Protein AF-A0A7C7RZ35-F1 (afdb_monomer)

Nearest PDB structures (foldseek):
  4bac-assembly1_A-2  TM=4.523E-01  e=5.316E+00  Human spumaretrovirus
  7u32-assembly1_F  TM=3.303E-01  e=2.738E+00  Visna/maedi virus EV1 KV1772
  6v3k-assembly1_A-2  TM=4.578E-01  e=9.037E+00  Saccharolobus solfataricus P2
  6rny-assembly1_O  TM=3.424E-01  e=9.037E+00  Human spumaretrovirus

Radius of gyration: 21.86 Å; Cα contacts (8 Å, |Δi|>4): 124; chains: 1; bounding box: 33×58×61 Å

Mean predicted aligned error: 13.21 Å

Sequence (126 aa):
MLTNDYGGRGGWTLIFGRGFAPEDLEDLPGDILLVGPCAVGELEATLRARYPDQRIYTVPAHNDLMLNTRYQARLAGVTPMQMVPLTRRSPPSPSCRHVCAVSPPACRPCWGSEASLPYGPSSGGS

Secondary structure (DSSP, 8-state):
-HHHHH-----SEEEESS---GGGGSS--SSEEEESHHHHHHHHHHHHHH-TTS-EEEESSTT-HHHHHHHHHHHTT--GGGTS----PPPPPTT----TT---TTS--SS--STT-S-PPP----

Structure (mmCIF, N/CA/C/O backbone):
data_AF-A0A7C7RZ35-F1
#
_entry.id   AF-A0A7C7RZ35-F1
#
loop_
_atom_site.group_PDB
_atom_site.id
_atom_site.type_symbol
_atom_site.label_atom_id
_atom_site.label_alt_id
_atom_site.label_comp_id
_atom_site.label_asym_id
_atom_site.label_entity_id
_atom_site.label_seq_id
_atom_site.pdbx_PDB_ins_code
_atom_site.Cartn_x
_atom_site.Cartn_y
_atom_site.Cartn_z
_atom_site.occupancy
_atom_site.B_iso_or_equiv
_atom_site.auth_seq_id
_atom_site.auth_comp_id
_atom_site.auth_asym_id
_atom_site.auth_atom_id
_atom_site.pdbx_PDB_model_num
ATOM 1 N N . MET A 1 1 ? -2.897 -15.586 10.125 1.00 73.00 1 MET A N 1
ATOM 2 C CA . MET A 1 1 ? -2.216 -14.433 10.734 1.00 73.00 1 MET A CA 1
ATOM 3 C C . MET A 1 1 ? -3.161 -13.247 10.848 1.00 73.00 1 MET A C 1
ATOM 5 O O . MET A 1 1 ? -4.026 -13.328 11.703 1.00 73.00 1 MET A O 1
ATOM 9 N N . LEU A 1 2 ? -3.118 -12.191 10.024 1.00 88.69 2 LEU A N 1
ATOM 10 C CA . LEU A 1 2 ? -3.904 -10.975 10.334 1.00 88.69 2 LEU A CA 1
ATOM 11 C C . LEU A 1 2 ? -5.429 -11.188 10.397 1.00 88.69 2 LEU A C 1
ATOM 13 O O . LEU A 1 2 ? -6.054 -10.772 11.367 1.00 88.69 2 LEU A O 1
ATOM 17 N N . THR A 1 3 ? -6.025 -11.871 9.419 1.00 89.44 3 THR A N 1
ATOM 18 C CA . THR A 1 3 ? -7.477 -12.125 9.413 1.00 89.44 3 THR A CA 1
ATOM 19 C C . THR A 1 3 ? -7.887 -13.188 10.426 1.00 89.44 3 THR A C 1
ATOM 21 O O . THR A 1 3 ? -8.656 -12.889 11.333 1.00 89.44 3 THR A O 1
ATOM 24 N N . ASN A 1 4 ? -7.347 -14.404 10.313 1.00 89.12 4 ASN A N 1
ATOM 25 C CA . ASN A 1 4 ? -7.801 -15.528 11.139 1.00 89.12 4 ASN A CA 1
ATOM 26 C C . ASN A 1 4 ? -7.520 -15.340 12.635 1.00 89.12 4 ASN A C 1
ATOM 28 O O . ASN A 1 4 ? -8.345 -15.738 13.448 1.00 89.12 4 ASN A O 1
ATOM 32 N N . ASP A 1 5 ? -6.387 -14.729 12.992 1.00 88.88 5 ASP A N 1
ATOM 33 C CA . ASP A 1 5 ? -5.927 -14.715 14.386 1.00 88.88 5 ASP A CA 1
ATOM 34 C C . ASP A 1 5 ? -6.250 -13.389 15.089 1.00 88.88 5 ASP A C 1
ATOM 36 O O . ASP A 1 5 ? -6.315 -13.340 16.315 1.00 88.88 5 ASP A O 1
ATOM 40 N N . TYR A 1 6 ? -6.489 -12.316 14.323 1.00 90.69 6 TYR A N 1
ATOM 41 C CA . TYR A 1 6 ? -6.703 -10.967 14.862 1.00 90.69 6 TYR A CA 1
ATOM 42 C C . TYR A 1 6 ? -7.932 -10.245 14.290 1.00 90.69 6 TYR A C 1
ATOM 44 O O . TYR A 1 6 ? -8.125 -9.062 14.566 1.00 90.69 6 TYR A O 1
ATOM 52 N N . GLY A 1 7 ? -8.770 -10.923 13.497 1.00 92.25 7 GLY A N 1
ATOM 53 C CA . GLY A 1 7 ? -9.977 -10.329 12.910 1.00 92.25 7 GLY A CA 1
ATOM 54 C C . GLY A 1 7 ? -9.691 -9.231 11.881 1.00 92.25 7 GLY A C 1
ATOM 55 O O . GLY A 1 7 ? -10.533 -8.363 11.648 1.00 92.25 7 GLY A O 1
ATOM 56 N N . GLY A 1 8 ? -8.496 -9.238 11.286 1.00 94.19 8 GLY A N 1
ATOM 57 C CA . GLY A 1 8 ? -8.090 -8.279 10.267 1.00 94.19 8 GLY A CA 1
ATOM 58 C C . GLY A 1 8 ? -8.987 -8.322 9.029 1.00 94.19 8 GLY A C 1
ATOM 59 O O . GLY A 1 8 ? -9.338 -9.395 8.531 1.00 94.19 8 GLY A O 1
ATOM 60 N N . ARG A 1 9 ? -9.341 -7.144 8.518 1.00 94.44 9 ARG A N 1
ATOM 61 C CA . ARG A 1 9 ? -10.259 -6.967 7.388 1.00 94.44 9 ARG A CA 1
ATOM 62 C C . ARG A 1 9 ? -9.510 -6.832 6.059 1.00 94.44 9 ARG A C 1
ATOM 64 O O . ARG A 1 9 ? -8.406 -6.297 6.008 1.00 94.44 9 ARG A O 1
ATOM 71 N N . GLY A 1 10 ? -10.121 -7.341 4.991 1.00 93.44 10 GLY A N 1
ATOM 72 C CA . GLY A 1 10 ? -9.704 -7.063 3.614 1.00 93.44 10 GLY A CA 1
ATOM 73 C C . GLY A 1 10 ? -10.255 -5.723 3.119 1.00 93.44 10 GLY A C 1
ATOM 74 O O . GLY A 1 10 ? -10.585 -4.850 3.920 1.00 93.44 10 GLY A O 1
ATOM 75 N N . GLY A 1 11 ? -10.396 -5.582 1.799 1.00 94.75 11 GLY A N 1
ATOM 76 C CA . GLY A 1 11 ? -10.866 -4.336 1.177 1.00 94.75 11 GLY A CA 1
ATOM 77 C C . GLY A 1 11 ? -9.762 -3.295 0.994 1.00 94.75 11 GLY A C 1
ATOM 78 O O . GLY A 1 11 ? -10.043 -2.105 0.968 1.00 94.75 11 GLY A O 1
ATOM 79 N N . TRP A 1 12 ? -8.519 -3.758 0.914 1.00 97.12 12 TRP A N 1
ATOM 80 C CA . TRP A 1 12 ? -7.322 -3.006 0.558 1.00 97.12 12 TRP A CA 1
ATOM 81 C C . TRP A 1 12 ? -6.479 -3.889 -0.365 1.00 97.12 12 TRP A C 1
ATOM 83 O O . TRP A 1 12 ? -6.651 -5.114 -0.381 1.00 97.12 12 TRP A O 1
ATOM 93 N N . THR A 1 13 ? -5.565 -3.285 -1.116 1.00 97.75 13 THR A N 1
ATOM 94 C CA . THR A 1 13 ? -4.798 -3.976 -2.159 1.00 97.75 13 THR A CA 1
ATOM 95 C C . THR A 1 13 ? -3.312 -4.036 -1.807 1.00 97.75 13 THR A C 1
ATOM 97 O O . THR A 1 13 ? -2.717 -3.029 -1.428 1.00 97.75 13 THR A O 1
ATOM 100 N N . LEU A 1 14 ? -2.689 -5.209 -1.957 1.00 96.38 14 LEU A N 1
ATOM 101 C CA . LEU A 1 14 ? -1.238 -5.401 -1.863 1.00 96.38 14 LEU A CA 1
ATOM 102 C C . LEU A 1 14 ? -0.667 -5.666 -3.254 1.00 96.38 14 LEU A C 1
ATOM 104 O O . LEU A 1 14 ? -1.058 -6.637 -3.894 1.00 96.38 14 LEU A O 1
ATOM 108 N N . ILE A 1 15 ? 0.310 -4.869 -3.675 1.00 96.56 15 ILE A N 1
ATOM 109 C CA . ILE A 1 15 ? 1.024 -5.063 -4.937 1.00 96.56 15 ILE A CA 1
ATOM 110 C C . ILE A 1 15 ? 2.517 -5.192 -4.641 1.00 96.56 15 ILE A C 1
ATOM 112 O O . ILE A 1 15 ? 3.134 -4.321 -4.021 1.00 96.56 15 ILE A O 1
ATOM 116 N N . PHE A 1 16 ? 3.110 -6.293 -5.088 1.00 94.81 16 PHE A N 1
ATOM 117 C CA . PHE A 1 16 ? 4.537 -6.564 -4.958 1.00 94.81 16 PHE A CA 1
ATOM 118 C C . PHE A 1 16 ? 5.045 -7.251 -6.228 1.00 94.81 16 PHE A C 1
ATOM 120 O O . PHE A 1 16 ? 4.358 -8.098 -6.789 1.00 94.81 16 PHE A O 1
ATOM 127 N N . GLY A 1 17 ? 6.258 -6.913 -6.669 1.00 92.19 17 GLY A N 1
ATOM 128 C CA . GLY A 1 17 ? 6.853 -7.487 -7.883 1.00 92.19 17 GLY A CA 1
ATOM 129 C C . GLY A 1 17 ? 6.930 -6.497 -9.044 1.00 92.19 17 GLY A C 1
ATOM 130 O O . GLY A 1 17 ? 7.184 -5.316 -8.816 1.00 92.19 17 GLY A O 1
ATOM 131 N N . ARG A 1 18 ? 6.800 -7.003 -10.275 1.00 93.62 18 ARG A N 1
ATOM 132 C CA . ARG A 1 18 ? 6.931 -6.260 -11.542 1.00 93.62 18 ARG A CA 1
ATOM 133 C C . ARG A 1 18 ? 6.159 -6.943 -12.668 1.00 93.62 18 ARG A C 1
ATOM 135 O O . ARG A 1 18 ? 5.935 -8.150 -12.583 1.00 93.62 18 ARG A O 1
ATOM 142 N N . GLY A 1 19 ? 5.925 -6.216 -13.758 1.00 93.81 19 GLY A N 1
ATOM 143 C CA . GLY A 1 19 ? 5.364 -6.755 -14.997 1.00 93.81 19 GLY A CA 1
ATOM 144 C C . GLY A 1 19 ? 3.847 -6.871 -14.958 1.00 93.81 19 GLY A C 1
ATOM 145 O O . GLY A 1 19 ? 3.313 -7.893 -15.378 1.00 93.81 19 GLY A O 1
ATOM 146 N N . PHE A 1 20 ? 3.183 -5.849 -14.423 1.00 94.75 20 PHE A N 1
ATOM 147 C CA . PHE A 1 20 ? 1.727 -5.811 -14.322 1.00 94.75 20 PHE A CA 1
ATOM 148 C C . PHE A 1 20 ? 1.123 -5.349 -15.644 1.00 94.75 20 PHE A C 1
ATOM 150 O O . PHE A 1 20 ? 1.578 -4.361 -16.230 1.00 94.75 20 PHE A O 1
ATOM 157 N N . ALA A 1 21 ? 0.096 -6.051 -16.114 1.00 93.12 21 ALA A N 1
ATOM 158 C CA . ALA A 1 21 ? -0.667 -5.596 -17.260 1.00 93.12 21 ALA A CA 1
ATOM 159 C C . ALA A 1 21 ? -1.640 -4.480 -16.822 1.00 93.12 21 ALA A C 1
ATOM 161 O O . ALA A 1 21 ? -2.067 -4.458 -15.665 1.00 93.12 21 ALA A O 1
ATOM 162 N N . PRO A 1 22 ? -1.993 -3.518 -17.694 1.00 90.25 22 PRO A N 1
ATOM 163 C CA . PRO A 1 22 ? -2.913 -2.433 -17.340 1.00 90.25 22 PRO A CA 1
ATOM 164 C C . PRO A 1 22 ? -4.253 -2.907 -16.758 1.00 90.25 22 PRO A C 1
ATOM 166 O O . PRO A 1 22 ? -4.782 -2.257 -15.856 1.00 90.25 22 PRO A O 1
ATOM 169 N N . GLU A 1 23 ? -4.759 -4.036 -17.254 1.00 94.12 23 GLU A N 1
ATOM 170 C CA . GLU A 1 23 ? -5.974 -4.718 -16.804 1.00 94.12 23 GLU A CA 1
ATOM 171 C C . GLU A 1 23 ? -5.885 -5.239 -15.358 1.00 94.12 23 GLU A C 1
ATOM 173 O O . GLU A 1 23 ? -6.886 -5.242 -14.645 1.00 94.12 23 GLU A O 1
ATOM 178 N N . ASP A 1 24 ? -4.689 -5.601 -14.878 1.00 92.31 24 ASP A N 1
ATOM 179 C CA . ASP A 1 24 ? -4.477 -6.058 -13.495 1.00 92.31 24 ASP A CA 1
ATOM 180 C C . ASP A 1 24 ? -4.644 -4.918 -12.477 1.00 92.31 24 ASP A C 1
ATOM 182 O O . ASP A 1 24 ? -4.723 -5.147 -11.269 1.00 92.31 24 ASP A O 1
ATOM 186 N N . LEU A 1 25 ? -4.641 -3.673 -12.958 1.00 94.50 25 LEU A N 1
ATOM 187 C CA . LEU A 1 25 ? -4.654 -2.455 -12.153 1.00 94.50 25 LEU A CA 1
ATOM 188 C C . LEU A 1 25 ? -6.001 -1.729 -12.218 1.00 94.50 25 LEU A C 1
ATOM 190 O O . LEU A 1 25 ? -6.082 -0.563 -11.816 1.00 94.50 25 LEU A O 1
ATOM 194 N N . GLU A 1 26 ? -7.039 -2.379 -12.743 1.00 93.88 26 GLU A N 1
ATOM 195 C CA . GLU A 1 26 ? -8.402 -1.849 -12.832 1.00 93.88 26 GLU A CA 1
ATOM 196 C C . GLU A 1 26 ? -9.233 -2.241 -11.608 1.00 93.88 26 GLU A C 1
ATOM 198 O O . GLU A 1 26 ? -9.020 -3.291 -11.008 1.00 93.88 26 GLU A O 1
ATOM 203 N N . ASP A 1 27 ? -10.157 -1.361 -11.215 1.00 94.75 27 ASP A N 1
ATOM 204 C CA . ASP A 1 27 ? -11.112 -1.559 -10.118 1.00 94.75 27 ASP A CA 1
ATOM 205 C C . ASP A 1 27 ? -10.502 -2.080 -8.799 1.00 94.75 27 ASP A C 1
ATOM 207 O O . ASP A 1 27 ? -11.113 -2.862 -8.065 1.00 94.75 27 ASP A O 1
ATOM 211 N N . LEU A 1 28 ? -9.290 -1.614 -8.466 1.00 95.88 28 LEU A N 1
ATOM 212 C CA . LEU A 1 28 ? -8.585 -2.045 -7.260 1.00 95.88 28 LEU A CA 1
ATOM 213 C C . LEU A 1 28 ? -9.347 -1.626 -5.988 1.00 95.88 28 LEU A C 1
ATOM 215 O O . LEU A 1 28 ? -9.686 -0.445 -5.824 1.00 95.88 28 LEU A O 1
ATOM 219 N N . PRO A 1 29 ? -9.606 -2.561 -5.053 1.00 95.06 29 PRO A N 1
ATOM 220 C CA . PRO A 1 29 ? -10.365 -2.266 -3.848 1.00 95.06 29 PRO A CA 1
ATOM 221 C C . PRO A 1 29 ? -9.530 -1.508 -2.808 1.00 95.06 29 PRO A C 1
ATOM 223 O O . PRO A 1 29 ? -8.485 -1.985 -2.357 1.00 95.06 29 PRO A O 1
ATOM 226 N N . GLY A 1 30 ? -10.081 -0.379 -2.357 1.00 96.25 30 GLY A N 1
ATOM 227 C CA . GLY A 1 30 ? -9.615 0.399 -1.207 1.00 96.25 30 GLY A CA 1
ATOM 228 C C . GLY A 1 30 ? -8.164 0.867 -1.288 1.00 96.25 30 GLY A C 1
ATOM 229 O O . GLY A 1 30 ? -7.579 0.944 -2.356 1.00 96.25 30 GLY A O 1
ATOM 230 N N . ASP A 1 31 ? -7.586 1.222 -0.142 1.00 98.00 31 ASP A N 1
ATOM 231 C CA . ASP A 1 31 ? -6.218 1.745 -0.084 1.00 98.00 31 ASP A CA 1
ATOM 232 C C . ASP A 1 31 ? -5.187 0.716 -0.595 1.00 98.00 31 ASP A C 1
ATOM 234 O O 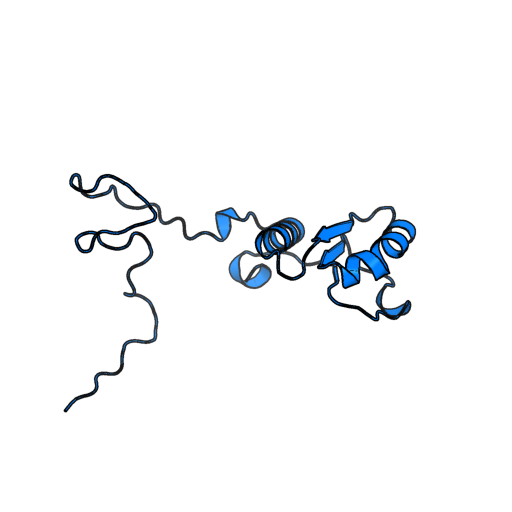. ASP A 1 31 ? -5.327 -0.493 -0.395 1.00 98.00 31 ASP A O 1
ATOM 238 N N . ILE A 1 32 ? -4.114 1.202 -1.221 1.00 98.31 32 ILE A N 1
ATOM 239 C CA . ILE A 1 32 ? -3.119 0.380 -1.918 1.00 98.31 32 ILE A CA 1
ATOM 240 C C . ILE A 1 32 ? -1.785 0.404 -1.165 1.00 98.31 32 ILE A C 1
ATOM 242 O O . ILE A 1 32 ? -1.307 1.455 -0.735 1.00 98.31 32 ILE A O 1
ATOM 246 N N . LEU A 1 33 ? -1.142 -0.755 -1.052 1.00 98.12 33 LEU A N 1
ATOM 247 C CA . LEU A 1 33 ? 0.207 -0.937 -0.528 1.00 98.12 33 LEU A CA 1
ATOM 248 C C . LEU A 1 33 ? 1.140 -1.460 -1.630 1.00 98.12 33 LEU A C 1
ATOM 250 O O . LEU A 1 33 ? 1.018 -2.609 -2.048 1.00 98.12 33 LEU A O 1
ATOM 254 N N . LEU A 1 34 ? 2.096 -0.634 -2.062 1.00 97.75 34 LEU A N 1
ATOM 255 C CA . LEU 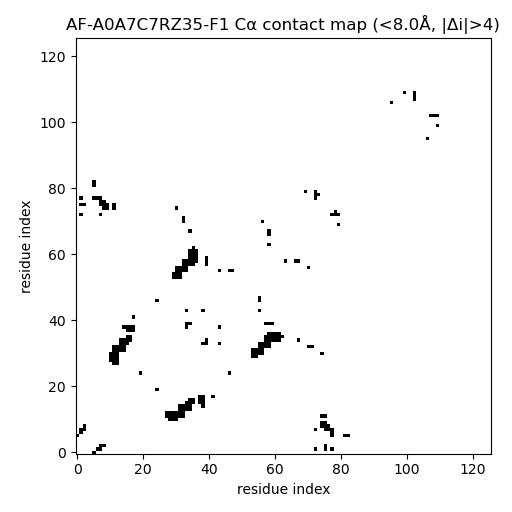A 1 34 ? 3.172 -0.999 -2.989 1.00 97.75 34 LEU A CA 1
ATOM 256 C C . LEU A 1 34 ? 4.421 -1.429 -2.220 1.00 97.75 34 LEU A C 1
ATOM 258 O O . LEU A 1 34 ? 4.954 -0.662 -1.414 1.00 97.75 34 LEU A O 1
ATOM 262 N N . VAL A 1 35 ? 4.923 -2.634 -2.491 1.00 97.62 35 VAL A N 1
ATOM 263 C CA . VAL A 1 35 ? 6.084 -3.188 -1.784 1.00 97.62 35 VAL A CA 1
ATOM 264 C C . VAL A 1 35 ? 7.273 -3.419 -2.708 1.00 97.62 35 VAL A C 1
ATOM 266 O O . VAL A 1 35 ? 7.257 -4.263 -3.607 1.00 97.62 35 VAL A O 1
ATOM 269 N N . GLY A 1 36 ? 8.360 -2.729 -2.377 1.00 96.50 36 GLY A N 1
ATOM 270 C CA . GLY A 1 36 ? 9.668 -2.858 -2.991 1.00 96.50 36 GLY A CA 1
ATOM 271 C C . GLY A 1 36 ? 9.899 -1.906 -4.164 1.00 96.50 36 GLY A C 1
ATOM 272 O O . GLY A 1 36 ? 8.951 -1.399 -4.769 1.00 96.50 36 GLY A O 1
ATOM 273 N N . PRO A 1 37 ? 11.176 -1.680 -4.511 1.00 95.62 37 PRO A N 1
ATOM 274 C CA . PRO A 1 37 ? 11.564 -0.668 -5.486 1.00 95.62 37 PRO A CA 1
ATOM 275 C C . PRO A 1 37 ? 11.020 -0.966 -6.886 1.00 95.62 37 PRO A C 1
ATOM 277 O O . PRO A 1 37 ? 10.718 -0.031 -7.620 1.00 95.62 37 PRO A O 1
ATOM 280 N N . CYS A 1 38 ? 10.847 -2.245 -7.246 1.00 95.56 38 CYS A N 1
ATOM 281 C CA . CYS A 1 38 ? 10.291 -2.630 -8.543 1.00 95.56 38 CYS A CA 1
ATOM 282 C C . CYS A 1 38 ? 8.845 -2.146 -8.719 1.00 95.56 38 CYS A C 1
ATOM 284 O O . CYS A 1 38 ? 8.567 -1.417 -9.663 1.00 95.56 38 CYS A O 1
ATOM 286 N N . ALA A 1 39 ? 7.951 -2.481 -7.783 1.00 95.62 39 ALA A N 1
ATOM 287 C CA . ALA A 1 39 ? 6.541 -2.102 -7.872 1.00 95.62 39 ALA A CA 1
ATOM 288 C C . ALA A 1 39 ? 6.356 -0.584 -7.739 1.00 95.62 39 ALA A C 1
ATOM 290 O O . ALA A 1 39 ? 5.565 0.012 -8.463 1.00 95.62 39 ALA A O 1
ATOM 291 N N . VAL A 1 40 ? 7.113 0.052 -6.838 1.00 96.19 40 VAL A N 1
ATOM 292 C CA . VAL A 1 40 ? 7.067 1.508 -6.644 1.00 96.19 40 VAL A CA 1
ATOM 293 C C . VAL A 1 40 ? 7.501 2.238 -7.917 1.00 96.19 40 VAL A C 1
ATOM 295 O O . VAL A 1 40 ? 6.775 3.105 -8.395 1.00 96.19 40 VAL A O 1
ATOM 298 N N . GLY A 1 41 ? 8.644 1.858 -8.495 1.00 96.00 41 GLY A N 1
ATOM 299 C CA . GLY A 1 41 ? 9.170 2.501 -9.700 1.00 96.00 41 GLY A CA 1
ATOM 300 C C . GLY A 1 41 ? 8.304 2.287 -10.943 1.00 96.00 41 GLY A C 1
ATOM 301 O O . GLY A 1 41 ? 8.228 3.177 -11.784 1.00 96.00 41 GLY A O 1
ATOM 302 N N . GLU A 1 42 ? 7.646 1.132 -11.057 1.00 95.38 42 GLU A N 1
ATOM 303 C CA . GLU A 1 42 ? 6.785 0.800 -12.196 1.00 95.38 42 GLU A CA 1
ATOM 304 C C . GLU A 1 42 ? 5.397 1.455 -12.095 1.00 95.38 42 GLU A C 1
ATOM 306 O O . GLU A 1 42 ? 4.870 1.929 -13.100 1.00 95.38 42 GLU A O 1
ATOM 311 N N . LEU A 1 43 ? 4.799 1.503 -10.897 1.00 96.69 43 LEU A N 1
ATOM 312 C CA . LEU A 1 43 ? 3.354 1.723 -10.764 1.00 96.69 43 LEU A CA 1
ATOM 313 C C . LEU A 1 43 ? 2.930 2.963 -9.983 1.00 96.69 43 LEU A C 1
ATOM 315 O O . LEU A 1 43 ? 1.788 3.392 -10.144 1.00 96.69 43 LEU A O 1
ATOM 319 N N . GLU A 1 44 ? 3.778 3.545 -9.129 1.00 96.12 44 GLU A N 1
ATOM 320 C CA . GLU A 1 44 ? 3.324 4.576 -8.184 1.00 96.12 44 GLU A CA 1
ATOM 321 C C . GLU A 1 44 ? 2.678 5.775 -8.890 1.00 96.12 44 GLU A C 1
ATOM 323 O O . GLU A 1 44 ? 1.586 6.201 -8.507 1.00 96.12 44 GLU A O 1
ATOM 328 N N . ALA A 1 45 ? 3.319 6.299 -9.937 1.00 96.38 45 ALA A N 1
ATOM 329 C CA . ALA A 1 45 ? 2.798 7.439 -10.687 1.00 96.38 45 ALA A CA 1
ATOM 330 C C . ALA A 1 45 ? 1.443 7.119 -11.341 1.00 96.38 45 ALA A C 1
ATOM 332 O O . ALA A 1 45 ? 0.490 7.887 -11.206 1.00 96.38 45 ALA A O 1
ATOM 333 N N . THR A 1 46 ? 1.343 5.959 -11.995 1.00 95.81 46 THR A N 1
ATOM 334 C CA . THR A 1 46 ? 0.126 5.496 -12.674 1.00 95.81 46 THR A CA 1
ATOM 335 C C . THR A 1 46 ? -1.027 5.311 -11.693 1.00 95.81 46 THR A C 1
ATOM 337 O O . THR A 1 46 ? -2.131 5.795 -11.934 1.00 95.81 46 THR A O 1
ATOM 340 N N . LEU A 1 47 ? -0.776 4.663 -10.553 1.00 97.06 47 LEU A N 1
ATOM 341 C CA . LEU A 1 47 ? -1.802 4.411 -9.545 1.00 97.06 47 LEU A CA 1
ATOM 342 C C . LEU A 1 47 ? -2.253 5.697 -8.854 1.00 97.06 47 LEU A C 1
ATOM 344 O O . LEU A 1 47 ? -3.447 5.866 -8.633 1.00 97.06 47 LEU A O 1
ATOM 348 N N . ARG A 1 48 ? -1.337 6.636 -8.572 1.00 97.06 48 ARG A N 1
ATOM 349 C CA . ARG A 1 48 ? -1.695 7.952 -8.010 1.00 97.06 48 ARG A CA 1
ATOM 350 C C . ARG A 1 48 ? -2.573 8.768 -8.952 1.00 97.06 48 ARG A C 1
ATOM 352 O O . ARG A 1 48 ? -3.448 9.485 -8.481 1.00 97.06 48 ARG A O 1
ATOM 359 N N . ALA A 1 49 ? -2.348 8.662 -10.261 1.00 96.69 49 ALA A N 1
ATOM 360 C CA . ALA A 1 49 ? -3.191 9.316 -11.255 1.00 96.69 49 ALA A CA 1
ATOM 361 C C . ALA A 1 49 ? -4.563 8.635 -11.395 1.00 96.69 49 ALA A C 1
ATOM 363 O O . ALA A 1 49 ? -5.572 9.320 -11.536 1.00 96.69 49 ALA A O 1
ATOM 364 N N . ARG A 1 50 ? -4.605 7.296 -11.349 1.00 96.00 50 ARG A N 1
ATOM 365 C CA . ARG A 1 50 ? -5.836 6.511 -11.539 1.00 96.00 50 ARG A CA 1
ATOM 366 C C . ARG A 1 50 ? -6.758 6.525 -10.320 1.00 96.00 50 ARG A C 1
ATOM 368 O O . ARG A 1 50 ? -7.972 6.566 -10.485 1.00 96.00 50 ARG A O 1
ATOM 375 N N . TYR A 1 51 ? -6.188 6.510 -9.119 1.00 97.12 51 TYR A N 1
ATOM 376 C CA . TYR A 1 51 ? -6.915 6.416 -7.854 1.00 97.12 51 TYR A CA 1
ATOM 377 C C . TYR A 1 51 ? -6.608 7.617 -6.945 1.00 97.12 51 TYR A C 1
ATOM 379 O O . TYR A 1 51 ? -5.982 7.449 -5.897 1.00 97.12 51 TYR A O 1
ATOM 387 N N . PRO A 1 52 ? -7.038 8.841 -7.313 1.00 96.00 52 PRO A N 1
ATOM 388 C CA . PRO A 1 52 ? -6.710 10.052 -6.555 1.00 96.00 52 PRO A CA 1
ATOM 389 C C . PRO A 1 52 ? -7.292 10.056 -5.133 1.00 96.00 52 PRO A C 1
ATOM 391 O O . PRO A 1 52 ? -6.726 10.686 -4.240 1.00 96.00 52 PRO A O 1
ATOM 394 N N . ASP A 1 53 ? -8.392 9.332 -4.916 1.00 96.31 53 ASP A N 1
ATOM 395 C CA . ASP A 1 53 ? -9.084 9.259 -3.626 1.00 96.31 53 ASP A CA 1
ATOM 396 C C . ASP A 1 53 ? -8.591 8.111 -2.727 1.00 96.31 53 ASP A C 1
ATOM 398 O O . ASP A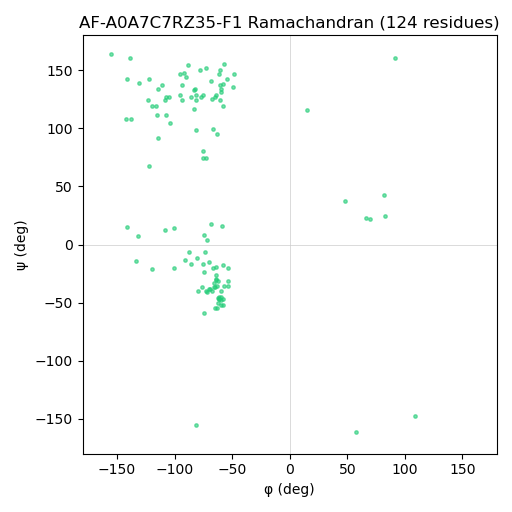 1 53 ? -8.900 8.084 -1.534 1.00 96.31 53 ASP A O 1
ATOM 402 N N . GLN A 1 54 ? -7.818 7.161 -3.269 1.00 96.44 54 GLN A N 1
ATOM 403 C CA . GLN A 1 54 ? -7.254 6.055 -2.493 1.00 96.44 54 GLN A CA 1
ATOM 404 C C . GLN A 1 54 ? -5.887 6.440 -1.931 1.00 96.44 54 GLN A C 1
ATOM 406 O O . GLN A 1 54 ? -5.073 7.110 -2.573 1.00 96.44 54 GLN A O 1
ATOM 411 N N . ARG A 1 55 ? -5.576 5.979 -0.719 1.00 97.81 55 ARG A N 1
ATOM 412 C CA . ARG A 1 55 ? -4.235 6.171 -0.163 1.00 97.81 55 ARG A CA 1
ATOM 413 C C . ARG A 1 55 ? -3.292 5.122 -0.720 1.00 97.81 55 ARG A C 1
ATOM 415 O O . ARG A 1 55 ? -3.539 3.929 -0.594 1.00 97.81 55 ARG A O 1
ATOM 422 N N . ILE A 1 56 ? -2.164 5.585 -1.249 1.00 97.88 56 ILE A N 1
ATOM 423 C CA . ILE A 1 56 ? -1.088 4.722 -1.739 1.00 97.88 56 ILE A CA 1
ATOM 424 C C . ILE A 1 56 ? 0.086 4.784 -0.763 1.00 97.88 56 ILE A C 1
ATOM 426 O O . ILE A 1 56 ? 0.751 5.818 -0.626 1.00 97.88 56 ILE A O 1
ATOM 430 N N . TYR A 1 57 ? 0.312 3.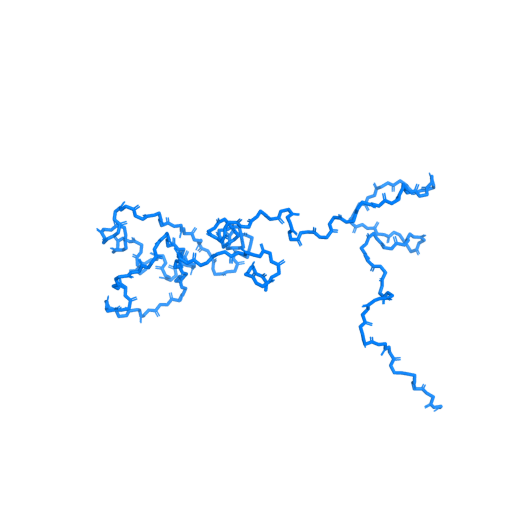663 -0.086 1.00 98.00 57 TYR A N 1
ATOM 431 C CA . TYR A 1 57 ? 1.420 3.403 0.824 1.00 98.00 57 TYR A CA 1
ATOM 432 C C . TYR A 1 57 ? 2.560 2.723 0.070 1.00 98.00 57 TYR A C 1
ATOM 434 O O . TYR A 1 57 ? 2.322 1.800 -0.703 1.00 98.00 57 TYR A O 1
ATOM 442 N N . THR A 1 58 ? 3.800 3.139 0.314 1.00 98.06 58 THR A N 1
ATOM 443 C CA . THR A 1 58 ? 4.979 2.571 -0.349 1.00 98.06 58 THR A CA 1
ATOM 444 C C . THR A 1 58 ? 5.968 2.021 0.673 1.00 98.06 58 THR A C 1
ATOM 446 O O . THR A 1 58 ? 6.161 2.583 1.753 1.00 98.06 58 THR A O 1
ATOM 449 N N . VAL A 1 59 ? 6.598 0.898 0.333 1.00 97.19 59 VAL A N 1
ATOM 450 C CA . VAL A 1 59 ? 7.701 0.300 1.091 1.00 97.19 59 VAL A CA 1
ATOM 451 C C . VAL A 1 59 ? 8.925 0.251 0.176 1.00 97.19 59 VAL A C 1
ATOM 453 O O . VAL A 1 59 ? 8.866 -0.407 -0.863 1.00 97.19 59 VAL A O 1
ATOM 456 N N . PRO A 1 60 ? 10.038 0.922 0.521 1.00 91.88 60 PRO A N 1
ATOM 457 C CA . PRO A 1 60 ? 11.146 1.138 -0.411 1.00 91.88 60 PRO A CA 1
ATOM 458 C C . PRO A 1 60 ? 12.016 -0.103 -0.648 1.00 91.88 60 PRO A C 1
ATOM 460 O O . PRO A 1 60 ? 12.765 -0.135 -1.619 1.00 91.88 60 PRO A O 1
ATOM 463 N N . ALA A 1 61 ? 11.931 -1.126 0.208 1.00 92.69 61 ALA A N 1
ATOM 464 C CA . ALA A 1 61 ? 12.701 -2.362 0.089 1.00 92.69 61 ALA A CA 1
ATOM 465 C C . ALA A 1 61 ? 11.800 -3.594 0.228 1.00 92.69 61 ALA A C 1
ATOM 467 O O . ALA A 1 61 ? 10.935 -3.644 1.099 1.00 92.69 61 ALA A O 1
ATOM 468 N N . HIS A 1 62 ? 12.035 -4.620 -0.597 1.00 88.88 62 HIS A N 1
ATOM 469 C CA . HIS A 1 62 ? 11.264 -5.871 -0.545 1.00 88.88 62 HIS A CA 1
ATOM 470 C C . HIS A 1 62 ? 11.320 -6.541 0.835 1.00 88.88 62 HIS A C 1
ATOM 472 O O . HIS A 1 62 ? 10.341 -7.130 1.285 1.00 88.88 62 HIS A O 1
ATOM 478 N N . ASN A 1 63 ? 12.469 -6.439 1.505 1.00 91.94 63 ASN A N 1
ATOM 479 C CA . ASN A 1 63 ? 12.755 -7.063 2.791 1.00 91.94 63 ASN A CA 1
ATOM 480 C C . ASN A 1 63 ? 12.643 -6.100 3.983 1.00 91.94 63 ASN A C 1
ATOM 482 O O . ASN A 1 63 ? 13.087 -6.451 5.076 1.00 91.94 63 ASN A O 1
ATOM 486 N N . ASP A 1 64 ? 12.039 -4.918 3.820 1.00 94.50 64 ASP A N 1
ATOM 487 C CA . ASP A 1 64 ? 11.645 -4.098 4.971 1.00 94.50 64 ASP A CA 1
ATOM 488 C C . ASP A 1 64 ? 10.389 -4.701 5.618 1.00 94.50 64 ASP A C 1
ATOM 490 O O . ASP A 1 64 ? 9.255 -4.238 5.462 1.00 94.50 64 ASP A O 1
ATOM 494 N N . LEU A 1 65 ? 10.608 -5.811 6.326 1.00 92.75 65 LEU A N 1
ATOM 495 C CA . LEU A 1 65 ? 9.559 -6.580 6.988 1.00 92.75 65 LEU A CA 1
ATOM 496 C C . LEU A 1 65 ? 8.846 -5.751 8.056 1.00 92.75 65 LEU A C 1
ATOM 498 O O . LEU A 1 65 ? 7.652 -5.945 8.283 1.00 92.75 65 LEU A O 1
ATOM 502 N N . MET A 1 66 ? 9.557 -4.818 8.693 1.00 93.06 66 MET A N 1
ATOM 503 C CA 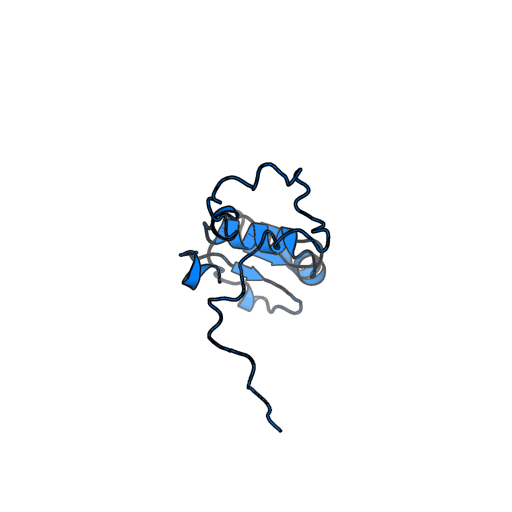. MET A 1 66 ? 8.992 -3.945 9.713 1.00 93.06 66 MET A CA 1
ATOM 504 C C . MET A 1 66 ? 7.931 -3.028 9.103 1.00 93.06 66 MET A C 1
ATOM 506 O O . MET A 1 66 ? 6.793 -2.999 9.580 1.00 93.06 66 MET A O 1
ATOM 510 N N . LEU A 1 67 ? 8.284 -2.285 8.053 1.00 94.69 67 LEU A N 1
ATOM 511 C CA . LEU A 1 67 ? 7.372 -1.326 7.442 1.00 94.69 67 LEU A CA 1
ATOM 512 C C . LEU A 1 67 ? 6.225 -2.028 6.710 1.00 94.69 67 LEU A C 1
ATOM 514 O O . LEU A 1 67 ? 5.074 -1.603 6.824 1.00 94.69 67 LEU A O 1
ATOM 518 N N . ASN A 1 68 ? 6.517 -3.149 6.048 1.00 93.62 68 ASN A N 1
ATOM 519 C CA . ASN A 1 68 ? 5.504 -3.976 5.405 1.00 93.62 68 ASN A CA 1
ATOM 520 C C . ASN A 1 68 ? 4.469 -4.487 6.425 1.00 93.62 68 ASN A C 1
ATOM 522 O O . ASN A 1 68 ? 3.274 -4.229 6.283 1.00 93.62 68 ASN A O 1
ATOM 526 N N . THR A 1 69 ? 4.920 -5.102 7.525 1.00 92.81 69 THR A N 1
ATOM 527 C CA . THR A 1 69 ? 4.026 -5.590 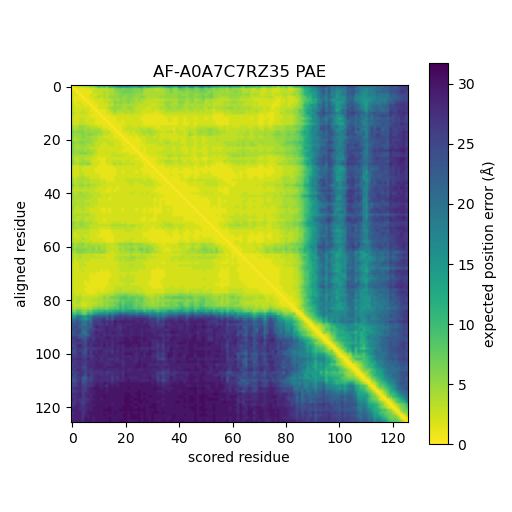8.593 1.00 92.81 69 THR A CA 1
ATOM 528 C C . THR A 1 69 ? 3.209 -4.453 9.202 1.00 92.81 69 THR A C 1
ATOM 530 O O . THR A 1 69 ? 2.013 -4.607 9.449 1.00 92.81 69 THR A O 1
ATOM 533 N N . ARG A 1 70 ? 3.823 -3.280 9.407 1.00 93.75 70 ARG A N 1
ATOM 534 C CA . ARG A 1 70 ? 3.139 -2.096 9.936 1.00 93.75 70 ARG A CA 1
ATOM 535 C C . ARG A 1 70 ? 1.980 -1.656 9.041 1.00 93.75 70 ARG A C 1
ATOM 537 O O . ARG A 1 70 ? 0.900 -1.375 9.564 1.00 93.75 70 ARG A O 1
ATOM 544 N N . TYR A 1 71 ? 2.191 -1.562 7.728 1.00 96.19 71 TYR A N 1
ATOM 545 C CA . TYR A 1 71 ? 1.135 -1.134 6.811 1.00 96.19 71 TYR A CA 1
ATOM 546 C C . TYR A 1 71 ? 0.061 -2.197 6.626 1.00 96.19 71 TYR A C 1
ATOM 548 O O . TYR A 1 71 ? -1.114 -1.847 6.683 1.00 96.19 71 TYR A O 1
ATOM 556 N N . GLN A 1 72 ? 0.426 -3.475 6.512 1.00 95.19 72 GLN A N 1
ATOM 557 C CA . GLN A 1 72 ? -0.564 -4.549 6.445 1.00 95.19 72 GLN A CA 1
ATOM 558 C C . GLN A 1 72 ? -1.453 -4.579 7.696 1.00 95.19 72 GLN A C 1
ATOM 560 O O . GLN A 1 72 ? -2.673 -4.641 7.577 1.00 95.19 72 GLN A O 1
ATOM 565 N N . ALA A 1 73 ? -0.874 -4.461 8.898 1.00 94.81 73 ALA A N 1
ATOM 566 C CA . ALA A 1 73 ? -1.647 -4.402 10.139 1.00 94.81 73 ALA A CA 1
ATOM 567 C C . ALA A 1 73 ? -2.580 -3.181 10.164 1.00 94.81 73 ALA A C 1
ATOM 569 O O . ALA A 1 73 ? -3.767 -3.313 10.454 1.00 94.81 73 ALA A O 1
ATOM 570 N N . ARG A 1 74 ? -2.072 -2.002 9.779 1.00 95.12 74 ARG A N 1
ATOM 571 C CA . ARG A 1 74 ? -2.869 -0.771 9.679 1.00 95.12 74 ARG A CA 1
ATOM 572 C C . ARG A 1 74 ? -4.056 -0.931 8.728 1.00 95.12 74 ARG A C 1
ATOM 574 O O . ARG A 1 74 ? -5.170 -0.593 9.114 1.00 95.12 74 ARG A O 1
ATOM 581 N N . LEU A 1 75 ? -3.808 -1.400 7.507 1.00 96.56 75 LEU A N 1
ATOM 582 C CA . LEU A 1 75 ? -4.821 -1.552 6.462 1.00 96.56 75 LEU A CA 1
ATOM 583 C C . LEU A 1 75 ? -5.856 -2.614 6.836 1.00 96.56 75 LEU A C 1
ATOM 585 O O . LEU A 1 75 ? -7.049 -2.415 6.635 1.00 96.56 75 LEU A O 1
ATOM 589 N N . ALA A 1 76 ? -5.417 -3.683 7.501 1.00 96.25 76 ALA A N 1
ATOM 590 C CA . ALA A 1 76 ? -6.306 -4.695 8.048 1.00 96.25 76 ALA A CA 1
ATOM 591 C C . ALA A 1 76 ? -7.075 -4.242 9.306 1.00 96.25 76 ALA A C 1
ATOM 593 O O . ALA A 1 76 ? -7.936 -4.976 9.794 1.00 96.25 76 ALA A O 1
ATOM 594 N N . GLY A 1 77 ? -6.782 -3.060 9.859 1.00 95.31 77 GLY A N 1
ATOM 595 C CA . GLY A 1 77 ? -7.384 -2.571 11.101 1.00 95.31 77 GLY A CA 1
ATOM 596 C C . GLY A 1 77 ? -6.933 -3.332 12.354 1.00 95.31 77 GLY A C 1
ATOM 597 O O . GLY A 1 77 ? -7.638 -3.314 13.361 1.00 95.31 77 GLY A O 1
ATOM 598 N N . VAL A 1 78 ? -5.778 -3.999 12.298 1.00 94.56 78 VAL A N 1
ATOM 599 C CA . VAL A 1 78 ? -5.163 -4.727 13.414 1.00 94.56 78 VAL A CA 1
ATOM 600 C C . VAL A 1 78 ? -4.147 -3.823 14.105 1.00 94.56 78 VAL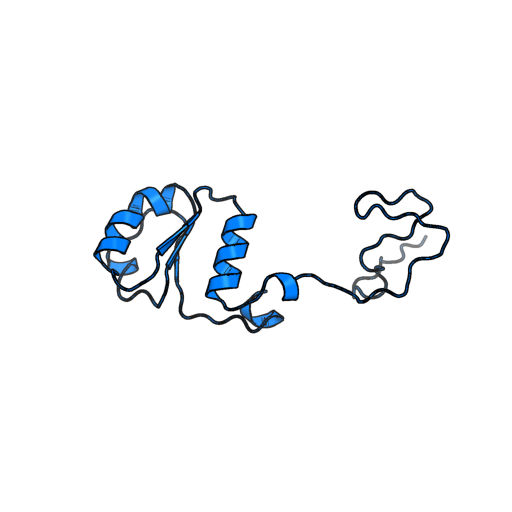 A C 1
ATOM 602 O O . VAL A 1 78 ? -3.255 -3.252 13.477 1.00 94.56 78 VAL A O 1
ATOM 605 N N . THR A 1 79 ? -4.246 -3.704 15.427 1.00 89.31 79 THR A N 1
ATOM 606 C CA . THR A 1 79 ? -3.246 -2.983 16.219 1.00 89.31 79 THR A CA 1
ATOM 607 C C . THR A 1 79 ? -2.058 -3.912 16.479 1.00 89.31 79 THR A C 1
ATOM 609 O O . THR A 1 79 ? -2.258 -4.961 17.087 1.00 89.31 79 THR A O 1
ATOM 612 N N . PRO A 1 80 ? -0.810 -3.548 16.119 1.00 83.88 80 PRO A N 1
ATOM 613 C CA . PRO A 1 80 ? 0.351 -4.431 16.291 1.00 83.88 80 PRO A CA 1
ATOM 614 C C . PRO A 1 80 ? 0.537 -4.984 17.713 1.00 83.88 80 PRO A C 1
ATOM 616 O O . PRO A 1 80 ? 0.969 -6.117 17.888 1.00 83.88 80 PRO A O 1
ATOM 619 N N . MET A 1 81 ? 0.144 -4.224 18.742 1.00 84.69 81 MET A N 1
ATOM 620 C CA . MET A 1 81 ? 0.203 -4.665 20.144 1.00 84.69 81 MET A CA 1
ATOM 621 C C . M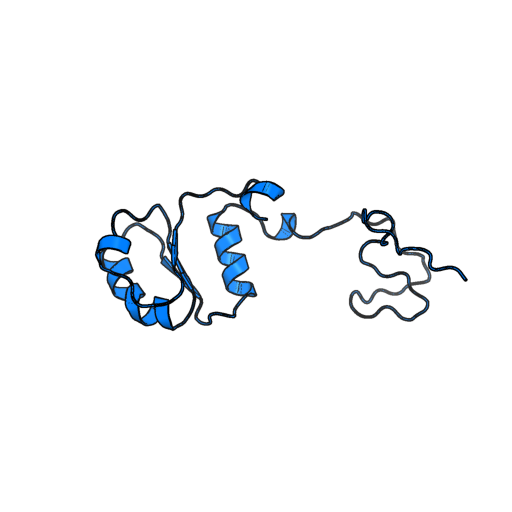ET A 1 81 ? -0.710 -5.856 20.468 1.00 84.69 81 MET A C 1
ATOM 623 O O . MET A 1 81 ? -0.475 -6.532 21.462 1.00 84.69 81 MET A O 1
ATOM 627 N N . GLN A 1 82 ? -1.723 -6.134 19.643 1.00 83.19 82 GLN A N 1
ATOM 628 C CA . GLN A 1 82 ? -2.574 -7.323 19.768 1.00 83.19 82 GLN A CA 1
ATOM 629 C C . GLN A 1 82 ? -1.850 -8.597 19.316 1.00 83.19 82 GLN A C 1
ATOM 631 O O . GLN A 1 82 ? -2.216 -9.683 19.748 1.00 83.19 82 GLN A O 1
ATOM 636 N N . MET A 1 83 ? -0.826 -8.461 18.467 1.00 84.19 83 MET A N 1
ATOM 637 C CA . MET A 1 83 ? -0.064 -9.581 17.906 1.00 84.19 83 MET A CA 1
ATOM 638 C C . MET A 1 83 ? 1.075 -10.041 18.816 1.00 84.19 83 MET A C 1
ATOM 640 O O . MET A 1 83 ? 1.627 -11.125 18.637 1.00 84.19 83 MET A O 1
ATOM 644 N N . VAL A 1 84 ? 1.460 -9.204 19.780 1.00 81.69 84 VAL A N 1
ATOM 645 C CA . VAL A 1 84 ? 2.523 -9.524 20.728 1.00 81.69 84 VAL A CA 1
ATOM 646 C C . VAL A 1 84 ? 1.909 -10.309 21.887 1.00 81.69 84 VAL A C 1
ATOM 648 O O . VAL A 1 84 ? 0.964 -9.814 22.505 1.00 81.69 84 VAL A O 1
ATOM 651 N N . PRO A 1 85 ? 2.442 -11.492 22.248 1.00 72.12 85 PRO A N 1
ATOM 652 C CA . PRO A 1 85 ? 1.973 -12.258 23.396 1.00 72.12 85 PRO A CA 1
ATOM 653 C C . PRO A 1 85 ? 2.414 -11.579 24.700 1.00 72.12 85 PRO A C 1
ATOM 655 O O . PRO A 1 85 ? 3.330 -12.020 25.398 1.00 72.12 85 PRO A O 1
ATOM 658 N N . LEU A 1 86 ? 1.752 -10.475 25.045 1.00 68.56 86 LEU A N 1
ATOM 659 C CA . LEU A 1 86 ? 1.900 -9.808 26.328 1.00 68.56 86 LEU A CA 1
ATOM 660 C C . LEU A 1 86 ? 1.156 -10.615 27.389 1.00 68.56 86 LEU A C 1
ATOM 662 O O . LEU A 1 86 ? 0.034 -10.307 27.788 1.00 68.56 86 LEU A O 1
ATOM 666 N N . THR A 1 87 ? 1.796 -11.673 27.869 1.00 58.75 87 THR A N 1
ATOM 667 C CA . THR A 1 87 ? 1.395 -12.275 29.138 1.00 58.75 87 THR A CA 1
ATOM 668 C C . THR A 1 87 ? 1.539 -11.220 30.238 1.00 58.75 87 THR A C 1
ATOM 670 O O . THR A 1 87 ? 2.617 -10.656 30.438 1.00 58.75 87 THR A O 1
ATOM 673 N N . ARG A 1 88 ? 0.457 -10.941 30.981 1.00 47.41 88 ARG A N 1
ATOM 674 C CA . ARG A 1 88 ? 0.567 -10.293 32.295 1.00 47.41 88 ARG A CA 1
ATOM 675 C C . ARG A 1 88 ? 1.335 -11.257 33.189 1.00 47.41 88 ARG A C 1
ATOM 677 O O . ARG A 1 88 ? 0.762 -12.205 33.716 1.00 47.41 88 ARG A O 1
ATOM 684 N N . ARG A 1 89 ? 2.647 -11.078 33.287 1.00 47.53 89 ARG A N 1
ATOM 685 C CA . ARG A 1 89 ? 3.466 -11.926 34.144 1.00 47.53 89 ARG A CA 1
ATOM 686 C C . ARG A 1 89 ? 3.151 -11.673 35.609 1.00 47.53 89 ARG A C 1
ATOM 688 O O . ARG A 1 89 ? 3.015 -10.526 36.030 1.00 47.53 89 ARG A O 1
ATOM 695 N N . SER A 1 90 ? 3.133 -12.754 36.383 1.00 51.19 90 SER A N 1
ATOM 696 C CA . SER A 1 90 ? 3.409 -12.710 37.817 1.00 51.19 90 SER A CA 1
ATOM 697 C C . SER A 1 90 ? 4.699 -11.912 38.071 1.00 51.19 90 SER A C 1
ATOM 699 O O . SER A 1 90 ? 5.607 -11.951 37.232 1.00 51.19 90 SER A O 1
ATOM 701 N N . PRO A 1 91 ? 4.800 -11.179 39.193 1.00 52.81 91 PRO A N 1
ATOM 702 C CA . PRO A 1 91 ? 5.986 -10.388 39.493 1.00 52.81 91 PRO A CA 1
ATOM 703 C C . PRO A 1 91 ? 7.254 -11.259 39.441 1.00 52.81 91 PRO A C 1
ATOM 705 O O . PRO A 1 91 ? 7.207 -12.432 39.825 1.00 52.81 91 PRO A O 1
ATOM 708 N N . PRO A 1 92 ? 8.383 -10.722 38.941 1.00 54.16 92 PRO A N 1
ATOM 709 C CA . PRO A 1 92 ? 9.636 -11.461 38.917 1.00 54.16 92 PRO A CA 1
ATOM 710 C C . PRO A 1 92 ? 10.065 -11.842 40.339 1.00 54.16 92 PRO A C 1
ATOM 712 O O . PRO A 1 92 ? 9.794 -11.120 41.299 1.00 54.16 92 PRO A O 1
ATOM 715 N N . SER A 1 93 ? 10.782 -12.963 40.460 1.00 53.81 93 SER A N 1
ATOM 716 C CA . SER A 1 93 ? 11.528 -13.299 41.677 1.00 53.81 93 SER A CA 1
ATOM 717 C C . SER A 1 93 ? 12.385 -12.095 42.112 1.00 53.81 93 SER A C 1
ATOM 719 O O . SER A 1 93 ? 13.077 -11.535 41.252 1.00 53.81 93 SER A O 1
ATOM 721 N N . PRO A 1 94 ? 12.421 -11.726 43.410 1.00 55.25 94 PRO A N 1
ATOM 722 C CA . PRO A 1 94 ? 13.204 -10.593 43.921 1.00 55.25 94 PRO A CA 1
ATOM 723 C C . PRO A 1 94 ? 14.696 -10.624 43.546 1.00 55.25 94 PRO A C 1
ATOM 725 O O . PRO A 1 94 ? 15.367 -9.596 43.573 1.00 55.25 94 PRO A O 1
ATOM 728 N N . SER A 1 95 ? 15.224 -11.799 43.192 1.00 56.69 95 SER A N 1
ATOM 729 C CA . SER A 1 95 ? 16.628 -12.011 42.834 1.00 56.69 95 SER A CA 1
ATOM 730 C C . SER A 1 95 ? 17.005 -11.617 41.399 1.00 56.69 95 SER A C 1
ATOM 732 O O . SER A 1 95 ? 18.192 -11.560 41.086 1.00 56.69 95 SER A O 1
ATOM 734 N N . CYS A 1 96 ? 16.045 -11.343 40.510 1.00 51.38 96 CYS A N 1
ATOM 735 C CA . CYS A 1 96 ? 16.324 -11.077 39.095 1.00 51.38 96 CYS A CA 1
ATOM 736 C C . CYS A 1 96 ? 16.219 -9.578 38.767 1.00 51.38 96 CYS A C 1
ATOM 738 O O . CYS A 1 96 ? 15.119 -9.043 38.620 1.00 51.38 96 CYS A O 1
ATOM 740 N N . ARG A 1 97 ? 17.362 -8.894 38.591 1.00 51.19 97 ARG A N 1
ATOM 741 C CA . ARG A 1 97 ? 17.399 -7.554 37.973 1.00 51.19 97 ARG A CA 1
ATOM 742 C C . ARG A 1 97 ? 17.211 -7.684 36.457 1.00 51.19 97 ARG A C 1
ATOM 744 O O . ARG A 1 97 ? 17.859 -8.493 35.804 1.00 51.19 97 ARG A O 1
ATOM 751 N N . HIS A 1 98 ? 16.274 -6.909 35.928 1.00 46.53 98 HIS A N 1
ATOM 752 C CA . HIS A 1 98 ? 15.724 -7.008 34.575 1.00 46.53 98 HIS A CA 1
ATOM 753 C C . HIS A 1 98 ? 16.738 -6.645 33.473 1.00 46.53 98 HIS A C 1
ATOM 755 O O . HIS A 1 98 ? 17.213 -5.515 33.451 1.00 46.53 98 HIS A O 1
ATOM 761 N N . VAL A 1 99 ? 16.962 -7.539 32.501 1.00 43.59 99 VAL A N 1
ATOM 762 C CA . VAL A 1 99 ? 17.334 -7.178 31.117 1.00 43.59 99 VAL A CA 1
ATOM 763 C C . VAL A 1 99 ? 16.620 -8.145 30.167 1.00 43.59 99 VAL A C 1
ATOM 765 O O . VAL A 1 99 ? 16.964 -9.319 30.079 1.00 43.59 99 VAL A O 1
ATOM 768 N N . CYS A 1 100 ? 15.603 -7.659 29.451 1.00 47.75 100 CYS A N 1
ATOM 769 C CA . CYS A 1 100 ? 14.720 -8.445 28.573 1.00 47.75 100 CYS A CA 1
ATOM 770 C C . CYS A 1 100 ? 15.366 -9.024 27.297 1.00 47.75 100 CYS A C 1
ATOM 772 O O . CYS A 1 100 ? 14.641 -9.414 26.389 1.00 47.75 100 CYS A O 1
ATOM 774 N N . ALA A 1 101 ? 16.691 -9.112 27.204 1.00 45.41 101 ALA A N 1
ATOM 775 C CA . ALA A 1 101 ? 17.361 -9.586 25.990 1.00 45.41 101 ALA A CA 1
ATOM 776 C C . ALA A 1 101 ? 18.462 -10.627 26.232 1.00 45.41 101 ALA A C 1
ATOM 778 O O . ALA A 1 101 ? 18.873 -11.295 25.291 1.00 45.41 101 ALA A O 1
ATOM 779 N N . VAL A 1 102 ? 18.926 -10.805 27.472 1.00 41.53 102 VAL A N 1
ATOM 780 C CA . VAL A 1 102 ? 19.976 -11.777 27.790 1.00 41.53 102 VAL A CA 1
ATOM 781 C C . VAL A 1 102 ? 19.579 -12.475 29.078 1.00 41.53 102 VAL A C 1
ATOM 783 O O . VAL A 1 102 ? 19.606 -11.867 30.144 1.00 41.53 102 VAL A O 1
ATOM 786 N N . SER A 1 103 ? 19.175 -13.740 28.985 1.00 48.66 103 SER A N 1
ATOM 787 C CA . SER A 1 103 ? 19.021 -14.592 30.162 1.00 48.66 103 SER A CA 1
ATOM 788 C C . SER A 1 103 ? 20.396 -15.163 30.518 1.00 48.66 103 SER A C 1
ATOM 790 O O . SER A 1 103 ? 20.947 -15.926 29.724 1.00 48.66 103 SER A O 1
ATOM 792 N N . PRO A 1 104 ? 20.971 -14.845 31.692 1.00 52.94 104 PRO A N 1
ATOM 793 C CA . PRO A 1 104 ? 22.035 -15.665 32.259 1.00 52.94 104 PRO A CA 1
ATOM 794 C C . PRO A 1 104 ? 21.524 -17.107 32.429 1.00 52.94 104 PRO A C 1
ATOM 796 O O . PRO A 1 104 ? 20.318 -17.289 32.618 1.00 52.94 104 PRO A O 1
ATOM 799 N N . PRO A 1 105 ? 22.398 -18.129 32.457 1.00 55.06 105 PRO A N 1
ATOM 800 C CA . PRO A 1 105 ? 21.988 -19.537 32.558 1.00 55.06 105 PRO A CA 1
ATOM 801 C C . PRO A 1 105 ? 21.134 -19.864 33.800 1.00 55.06 105 PRO A C 1
ATOM 803 O O . PRO A 1 105 ? 20.441 -20.874 33.825 1.00 55.06 105 PRO A O 1
ATOM 806 N N . ALA A 1 106 ? 21.135 -18.996 34.818 1.00 54.28 106 ALA A N 1
ATOM 807 C CA . ALA A 1 106 ? 20.319 -19.127 36.026 1.00 54.28 106 ALA A CA 1
ATOM 808 C C . ALA A 1 106 ? 18.900 -18.518 35.923 1.00 54.28 106 ALA A C 1
ATOM 810 O O . ALA A 1 106 ? 18.113 -18.650 36.859 1.00 54.28 106 ALA A O 1
ATOM 811 N N . CYS A 1 107 ? 18.555 -17.825 34.832 1.00 51.50 107 CYS A N 1
ATOM 812 C CA . CYS A 1 107 ? 17.250 -17.181 34.663 1.00 51.50 107 CYS A CA 1
ATOM 813 C C . CYS A 1 107 ? 16.367 -17.973 33.698 1.00 51.50 107 CYS A C 1
ATOM 815 O O . CYS A 1 107 ? 16.748 -18.214 32.554 1.00 51.50 107 CYS A O 1
ATOM 817 N N . ARG A 1 108 ? 15.143 -18.312 34.128 1.00 52.47 108 ARG A N 1
ATOM 818 C CA . ARG A 1 108 ? 14.132 -18.862 33.216 1.00 52.47 108 ARG A CA 1
ATOM 819 C C . ARG A 1 108 ? 13.850 -17.857 32.090 1.00 52.47 108 ARG A C 1
ATOM 821 O O . ARG A 1 108 ? 13.663 -16.672 32.394 1.00 52.47 108 ARG A O 1
ATOM 828 N N . PRO A 1 109 ? 13.805 -18.300 30.819 1.00 51.75 109 PRO A N 1
ATOM 829 C CA . PRO A 1 109 ? 13.512 -17.414 29.717 1.00 51.75 109 PRO A CA 1
ATOM 830 C C . PRO A 1 109 ? 12.160 -16.747 29.920 1.00 51.75 109 PRO A C 1
ATOM 832 O O . PRO A 1 109 ? 11.169 -17.316 30.373 1.00 51.75 109 PRO A O 1
ATOM 835 N N . CYS A 1 110 ? 12.184 -15.469 29.596 1.00 51.78 110 CYS A N 1
ATOM 836 C CA . CYS A 1 110 ? 11.084 -14.546 29.722 1.00 51.78 110 CYS A CA 1
ATOM 837 C C . CYS A 1 110 ? 9.912 -14.879 28.769 1.00 51.78 110 CYS A C 1
ATOM 839 O O . CYS A 1 110 ? 8.772 -14.461 28.969 1.00 51.78 110 CYS A O 1
ATOM 841 N N . TRP A 1 111 ? 10.183 -15.642 27.724 1.00 45.66 111 TRP A N 1
ATOM 842 C CA . TRP A 1 111 ? 9.206 -15.990 26.711 1.00 45.66 111 TRP A CA 1
ATOM 843 C C . TRP A 1 111 ? 8.832 -17.458 26.881 1.00 45.66 111 TRP A C 1
ATOM 845 O O . TRP A 1 111 ? 9.723 -18.289 26.994 1.00 45.66 111 TRP A O 1
ATOM 855 N N . GLY A 1 112 ? 7.518 -17.700 26.978 1.00 42.00 112 GLY A N 1
ATOM 856 C CA . GLY A 1 112 ? 6.801 -18.981 27.025 1.00 42.00 112 GLY A CA 1
ATOM 857 C C . GLY A 1 112 ? 7.613 -20.245 27.315 1.00 42.00 112 GLY A C 1
ATOM 858 O O . GLY A 1 112 ? 8.396 -20.696 26.492 1.00 42.00 112 GLY A O 1
ATOM 859 N N . SER A 1 113 ? 7.339 -20.896 28.447 1.00 46.69 113 SER A N 1
ATOM 860 C CA . SER A 1 113 ? 7.745 -22.290 28.640 1.00 46.69 113 SER A CA 1
ATOM 861 C C . SER A 1 113 ? 7.099 -23.177 27.571 1.00 46.69 113 SER A C 1
ATOM 863 O O . SER A 1 113 ? 5.877 -23.130 27.420 1.00 46.69 113 SER A O 1
ATOM 865 N N . GLU A 1 114 ? 7.886 -24.035 26.919 1.00 44.28 114 GLU A N 1
ATOM 866 C CA . GLU A 1 114 ? 7.491 -25.059 25.928 1.00 44.28 114 GLU A CA 1
ATOM 867 C C . GLU A 1 114 ? 6.478 -26.113 26.434 1.00 44.28 114 GLU A C 1
ATOM 869 O O . GLU A 1 114 ? 6.271 -27.144 25.809 1.00 44.28 114 GLU A O 1
ATOM 874 N N . ALA A 1 115 ? 5.796 -25.883 27.554 1.00 43.31 115 ALA A N 1
ATOM 875 C CA . ALA A 1 115 ? 4.855 -26.831 28.146 1.00 43.31 115 ALA A CA 1
ATOM 876 C C . ALA A 1 115 ? 3.510 -26.945 27.390 1.00 43.31 115 ALA A C 1
ATOM 878 O O . ALA A 1 115 ? 2.581 -27.558 27.904 1.00 43.31 115 ALA A O 1
ATOM 879 N N . SER A 1 116 ? 3.364 -26.333 26.208 1.00 42.59 116 SER A N 1
ATOM 880 C CA . SER A 1 116 ? 2.090 -26.307 25.462 1.00 42.59 116 SER A CA 1
ATOM 881 C C . SER A 1 116 ? 2.216 -26.454 23.938 1.00 42.59 116 SER A C 1
ATOM 883 O O . SER A 1 116 ? 1.245 -26.218 23.222 1.00 42.59 11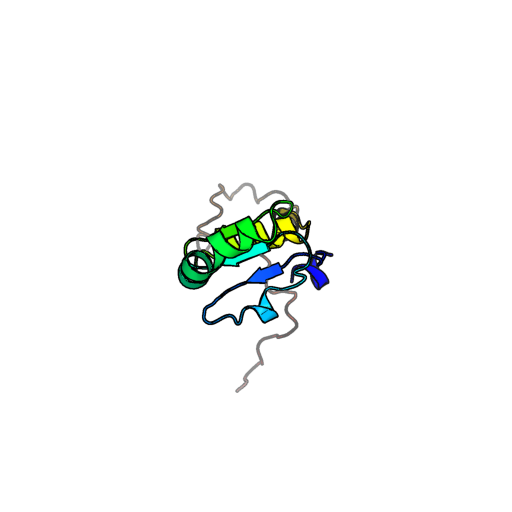6 SER A O 1
ATOM 885 N N . LEU A 1 117 ? 3.370 -26.891 23.420 1.00 39.72 117 LEU A N 1
ATOM 886 C CA . LEU A 1 117 ? 3.469 -27.300 22.015 1.00 39.72 117 LEU A CA 1
ATOM 887 C C . LEU A 1 117 ? 2.986 -28.759 21.863 1.00 39.72 117 LEU A C 1
ATOM 889 O O . LEU A 1 117 ? 3.425 -29.613 22.630 1.00 39.72 117 LEU A O 1
ATOM 893 N N . PRO A 1 118 ? 2.120 -29.087 20.882 1.00 38.00 118 PRO A N 1
ATOM 894 C CA . PRO A 1 118 ? 1.588 -30.443 20.687 1.00 38.00 118 PRO A CA 1
ATOM 895 C C . PRO A 1 118 ? 2.606 -31.456 20.128 1.00 38.00 118 PRO A C 1
ATOM 897 O O . PRO A 1 118 ? 2.248 -32.602 19.874 1.00 38.00 118 PRO A O 1
ATOM 900 N N . TYR A 1 119 ? 3.869 -31.066 19.952 1.00 42.44 119 TYR A N 1
ATOM 901 C CA . TYR A 1 119 ? 4.948 -31.952 19.521 1.00 42.44 119 TYR A CA 1
ATOM 902 C C . TYR A 1 119 ? 5.963 -32.092 20.655 1.00 42.44 119 TYR A C 1
ATOM 904 O O . TYR A 1 119 ? 6.874 -31.280 20.796 1.00 42.44 119 TYR A O 1
ATOM 912 N N . GLY A 1 120 ? 5.772 -33.111 21.495 1.00 38.47 120 GLY A N 1
ATOM 913 C CA . GLY A 1 120 ? 6.786 -33.531 22.460 1.00 38.47 120 GLY A CA 1
ATOM 914 C C . GLY A 1 120 ? 7.952 -34.238 21.753 1.00 38.47 120 GLY A C 1
ATOM 915 O O . GLY A 1 120 ? 7.742 -34.847 20.700 1.00 38.47 120 GLY A O 1
ATOM 916 N N . PRO A 1 121 ? 9.180 -34.187 22.299 1.00 39.81 121 PRO A N 1
ATOM 917 C CA . PRO A 1 121 ? 10.299 -34.934 21.742 1.00 39.81 121 PRO A CA 1
ATOM 918 C C . PRO A 1 121 ? 10.031 -36.437 21.876 1.00 39.81 121 PRO A C 1
ATOM 920 O O . PRO A 1 121 ? 9.731 -36.939 22.960 1.00 39.81 121 PRO A O 1
ATOM 923 N N . SER A 1 122 ? 10.137 -37.158 20.760 1.00 43.06 122 SER A N 1
ATOM 924 C CA . SER A 1 122 ? 10.101 -38.617 20.726 1.00 43.06 122 SER A CA 1
ATOM 925 C C . SER A 1 122 ? 11.208 -39.184 21.614 1.00 43.06 122 SER A C 1
ATOM 927 O O . SER A 1 122 ? 12.392 -38.943 21.373 1.00 43.06 122 SER A O 1
ATOM 929 N N . SER A 1 123 ? 10.826 -39.948 22.633 1.00 43.81 123 SER A N 1
ATOM 930 C CA . SER A 1 123 ? 11.741 -40.724 23.463 1.00 43.81 123 SER A CA 1
ATOM 931 C C . SER A 1 123 ? 12.376 -41.845 22.635 1.00 43.81 123 SER A C 1
ATOM 933 O O . SER A 1 123 ? 11.757 -42.886 22.420 1.00 43.81 123 SER A O 1
ATOM 935 N N . GLY A 1 124 ? 13.605 -41.637 22.171 1.00 34.56 124 GLY A N 1
ATOM 936 C CA . GLY A 1 124 ? 14.466 -42.717 21.698 1.00 34.56 124 GLY A CA 1
ATOM 937 C C . GLY A 1 124 ? 15.150 -43.397 22.886 1.00 34.56 124 GLY A C 1
ATOM 938 O O . GLY A 1 124 ? 16.129 -42.869 23.404 1.00 34.56 124 GLY A O 1
ATOM 939 N N . GLY A 1 125 ? 14.609 -44.534 23.329 1.00 38.00 125 GLY A N 1
ATOM 940 C CA . GLY A 1 125 ? 15.406 -45.637 23.892 1.00 38.00 125 GLY A CA 1
ATOM 941 C C . GLY A 1 125 ? 15.826 -46.558 22.736 1.00 38.00 125 GLY A C 1
ATOM 942 O O . GLY A 1 125 ? 15.164 -46.553 21.701 1.00 38.00 125 GLY A O 1
ATOM 943 N N . SER A 1 126 ? 16.911 -47.324 22.784 1.00 40.25 126 SER A N 1
ATOM 944 C CA . SER A 1 126 ? 17.807 -47.744 23.867 1.00 40.25 126 SER A CA 1
ATOM 945 C C . SER A 1 126 ? 19.243 -47.806 23.350 1.00 40.25 126 SER A C 1
ATOM 947 O O . SER A 1 126 ? 19.412 -47.879 22.112 1.00 40.25 126 SER A O 1
#

Foldseek 3Di:
DLCPPFVFDDQEEEDEDADDDPVNLPPGGAAYEYEECRRCVHPVVVNCVVCVPHHYHYHHHNPPCVSVVVVSCVNRVHDVVVVDPPDPDDDDDPPDDDDLPDDDPPDDHPDDDPPDDPDDDDDDDD

pLDDT: mean 78.66, std 22.22, range [34.56, 98.31]

Solvent-accessible surface area (backbone atoms only — not comparable to full-atom values): 8211 Å² total; per-residue (Å²): 98,61,43,84,74,61,70,24,46,78,68,52,38,82,44,70,50,77,89,78,54,78,77,79,69,54,91,69,46,54,41,36,38,31,38,8,52,56,24,42,74,74,38,47,70,61,47,52,70,74,39,73,87,45,55,77,45,78,34,79,42,77,79,44,57,67,62,50,51,51,50,52,30,55,69,20,71,32,61,72,76,76,75,49,89,77,69,85,69,75,81,75,62,93,86,64,82,89,56,101,82,64,69,56,97,87,45,80,69,90,65,78,78,80,88,76,59,98,74,72,84,80,83,81,78,131